Protein AF-A0A2X2UQ50-F1 (afdb_monomer_lite)

Foldseek 3Di:
DDPDVVVVVVVVVVVVVVPPDPFDDKAKWKKKALAPVCSVVTPIGTGRDLVVNLVVLVPPPPVSLQRFIAMWMAIDGPPDPRGDIDGQATSLAGEPVVQCVDVVLVVDPVNVVSNVVCCVSPVSGHYHDDDPPPPPPPPPPPDDD

Secondary structure (DSSP, 8-state):
----HHHHHHHHHHHGGGTS--PPPPEEEEEEES-SS-GGGS-EEEESSHHHHHHHHHTS-GGGTTTT-EEEEEEE-TT-S--SEEEEEETTEEEHHHHHHSHHHHT-HHHHHHHHHHHHH-TTSEEE---------GGGGSS--

Structure (mmCIF, N/CA/C/O backbone):
data_AF-A0A2X2UQ50-F1
#
_entry.id   AF-A0A2X2UQ50-F1
#
loop_
_atom_site.group_PDB
_atom_site.id
_atom_site.type_symbol
_atom_site.label_atom_id
_atom_site.label_alt_id
_atom_site.label_comp_id
_atom_site.label_asym_id
_atom_site.label_entity_id
_atom_site.label_seq_id
_atom_site.pdbx_PDB_ins_code
_atom_site.Cartn_x
_atom_site.Cartn_y
_atom_site.Cartn_z
_atom_site.occupancy
_atom_site.B_iso_or_equiv
_atom_site.auth_seq_id
_atom_site.auth_comp_id
_atom_site.auth_asym_id
_atom_site.auth_atom_id
_atom_site.pdbx_PDB_model_num
ATOM 1 N N . MET A 1 1 ? 47.926 7.152 -41.754 1.00 49.25 1 MET A N 1
ATOM 2 C CA . MET A 1 1 ? 47.428 5.822 -41.348 1.00 49.25 1 MET A CA 1
ATOM 3 C C . MET A 1 1 ? 46.299 6.073 -40.365 1.00 49.25 1 MET A C 1
ATOM 5 O O . MET A 1 1 ? 46.569 6.657 -39.325 1.00 49.25 1 MET A O 1
ATOM 9 N N . MET A 1 2 ? 45.046 5.812 -40.748 1.00 47.81 2 MET A N 1
ATOM 10 C CA . MET A 1 2 ? 43.901 6.056 -39.859 1.00 47.81 2 MET A CA 1
ATOM 11 C C . MET A 1 2 ? 43.869 4.967 -38.779 1.00 47.81 2 MET A C 1
ATOM 13 O O . 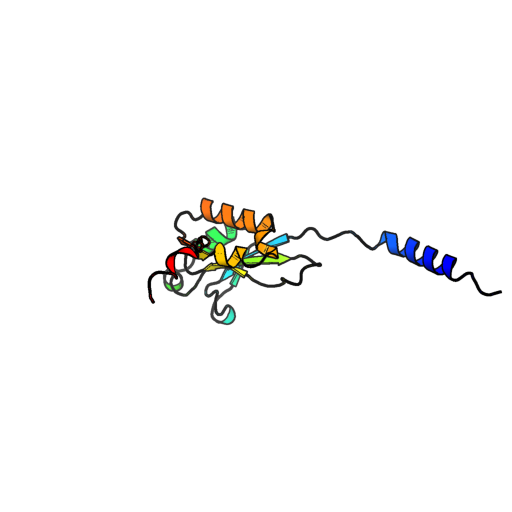MET A 1 2 ? 44.137 3.811 -39.117 1.00 47.81 2 MET A O 1
ATOM 17 N N . PRO A 1 3 ? 43.596 5.299 -37.507 1.00 61.06 3 PRO A N 1
ATOM 18 C CA . PRO A 1 3 ? 43.435 4.285 -36.474 1.00 61.06 3 PRO A CA 1
ATOM 19 C C . PRO A 1 3 ? 42.261 3.361 -36.822 1.00 61.06 3 PRO A C 1
ATOM 21 O O . PRO A 1 3 ? 41.240 3.799 -37.353 1.00 61.06 3 PRO A O 1
ATOM 24 N N . ASP A 1 4 ? 42.441 2.066 -36.560 1.00 70.19 4 ASP A N 1
ATOM 25 C CA . ASP A 1 4 ? 41.467 1.025 -36.876 1.00 70.19 4 ASP A CA 1
ATOM 26 C C . ASP A 1 4 ? 40.193 1.240 -36.050 1.00 70.19 4 ASP A C 1
ATOM 28 O O . ASP A 1 4 ? 40.175 1.011 -34.841 1.00 70.19 4 ASP A O 1
ATOM 32 N N . GLY A 1 5 ? 39.129 1.716 -36.701 1.00 59.59 5 GLY A N 1
ATOM 33 C CA . GLY A 1 5 ? 37.885 2.124 -36.042 1.00 59.59 5 GLY A CA 1
ATOM 34 C C . GLY A 1 5 ? 37.221 1.028 -35.204 1.00 59.59 5 GLY A C 1
ATOM 35 O O . GLY A 1 5 ? 36.481 1.343 -34.274 1.00 59.59 5 GLY A O 1
ATOM 36 N N . LYS A 1 6 ? 37.518 -0.254 -35.466 1.00 59.84 6 LYS A N 1
ATOM 37 C CA . LYS A 1 6 ? 37.017 -1.370 -34.649 1.00 59.84 6 LYS A CA 1
ATOM 38 C C . LYS A 1 6 ? 37.719 -1.433 -33.299 1.00 59.84 6 LYS A C 1
ATOM 40 O O . LYS A 1 6 ? 37.093 -1.771 -32.300 1.00 59.84 6 LYS A O 1
ATOM 45 N N . LYS A 1 7 ? 39.002 -1.078 -33.257 1.00 67.44 7 LYS A N 1
ATOM 46 C CA . LYS A 1 7 ? 39.776 -1.011 -32.019 1.00 67.44 7 LYS A CA 1
ATOM 47 C C . LYS A 1 7 ? 39.279 0.118 -31.115 1.00 67.44 7 LYS A C 1
ATOM 49 O O . LYS A 1 7 ? 39.032 -0.124 -29.942 1.00 67.44 7 LYS A O 1
ATOM 54 N N . ILE A 1 8 ? 39.002 1.285 -31.702 1.00 67.00 8 ILE A N 1
ATOM 55 C CA . ILE A 1 8 ? 38.449 2.449 -30.991 1.00 67.00 8 ILE A CA 1
ATOM 56 C C . ILE A 1 8 ? 37.064 2.119 -30.413 1.00 67.00 8 ILE A C 1
ATOM 58 O O . ILE A 1 8 ? 36.793 2.400 -29.252 1.00 67.00 8 ILE A O 1
ATOM 62 N N . TYR A 1 9 ? 36.195 1.462 -31.192 1.00 61.56 9 TYR A N 1
ATOM 63 C CA . TYR A 1 9 ? 34.864 1.060 -30.724 1.00 61.56 9 TYR A CA 1
ATOM 64 C C . TYR A 1 9 ? 34.931 0.051 -29.567 1.00 61.56 9 TYR A C 1
ATOM 66 O O . TYR A 1 9 ? 34.171 0.155 -28.608 1.00 61.56 9 TYR A O 1
ATOM 74 N N . ASN A 1 10 ? 35.862 -0.903 -29.632 1.00 66.56 10 ASN A N 1
ATOM 75 C CA . ASN A 1 10 ? 36.047 -1.905 -28.583 1.00 66.56 10 ASN A CA 1
ATOM 76 C C . ASN A 1 10 ? 36.671 -1.324 -27.307 1.00 66.56 10 ASN A C 1
ATOM 78 O O . ASN A 1 10 ? 36.299 -1.747 -26.217 1.00 66.56 10 ASN A O 1
ATOM 82 N N . GLU A 1 11 ? 37.584 -0.359 -27.428 1.00 66.12 11 GLU A N 1
ATOM 83 C CA . GLU A 1 11 ? 38.179 0.358 -26.292 1.00 66.12 11 GLU A CA 1
ATOM 84 C C . GLU A 1 11 ? 37.119 1.225 -25.592 1.00 66.12 11 GLU A C 1
ATOM 86 O O . GLU A 1 11 ? 36.927 1.088 -24.386 1.00 66.12 11 GLU A O 1
ATOM 91 N N . ILE A 1 12 ? 36.306 1.972 -26.352 1.00 62.72 12 ILE A N 1
ATOM 92 C CA . ILE A 1 12 ? 35.157 2.725 -25.818 1.00 62.72 12 ILE A CA 1
ATOM 93 C C . ILE A 1 12 ? 34.145 1.777 -25.151 1.00 62.72 12 ILE A C 1
ATOM 95 O O . ILE A 1 12 ? 33.667 2.052 -24.052 1.00 62.72 12 ILE A O 1
ATOM 99 N N . ALA A 1 13 ? 33.814 0.641 -25.771 1.00 59.84 13 ALA A N 1
ATOM 100 C CA . ALA A 1 13 ? 32.881 -0.328 -25.195 1.00 59.84 13 ALA A CA 1
ATOM 101 C C . ALA A 1 13 ? 33.425 -0.996 -23.917 1.00 59.84 13 ALA A C 1
ATOM 103 O O . ALA A 1 13 ? 32.644 -1.333 -23.027 1.00 59.84 13 ALA A O 1
ATOM 104 N N . ALA A 1 14 ? 34.744 -1.178 -23.807 1.00 61.22 14 ALA A N 1
ATOM 105 C CA . ALA A 1 14 ? 35.395 -1.729 -22.621 1.00 61.22 14 ALA A CA 1
ATOM 106 C C . ALA A 1 14 ? 35.475 -0.708 -21.474 1.00 61.22 14 ALA A C 1
ATOM 108 O O . ALA A 1 14 ? 35.200 -1.071 -20.330 1.00 61.22 14 ALA A O 1
ATOM 109 N N . GLU A 1 15 ? 35.775 0.558 -21.776 1.00 59.03 15 GLU A N 1
ATOM 110 C CA . GLU A 1 15 ? 35.805 1.662 -20.807 1.00 59.03 15 GLU A CA 1
ATOM 111 C C . GLU A 1 15 ? 34.407 1.953 -20.234 1.00 59.03 15 GLU A C 1
ATOM 113 O O . GLU A 1 15 ? 34.251 2.114 -19.025 1.00 59.03 15 GLU A O 1
ATOM 118 N N . ASN A 1 16 ? 33.358 1.893 -21.065 1.00 56.66 16 ASN A N 1
ATOM 119 C CA . ASN A 1 16 ? 31.968 2.102 -20.631 1.00 56.66 16 ASN A CA 1
ATOM 120 C C . ASN A 1 16 ? 31.341 0.895 -19.905 1.00 56.66 16 ASN A C 1
ATOM 122 O O . ASN A 1 16 ? 30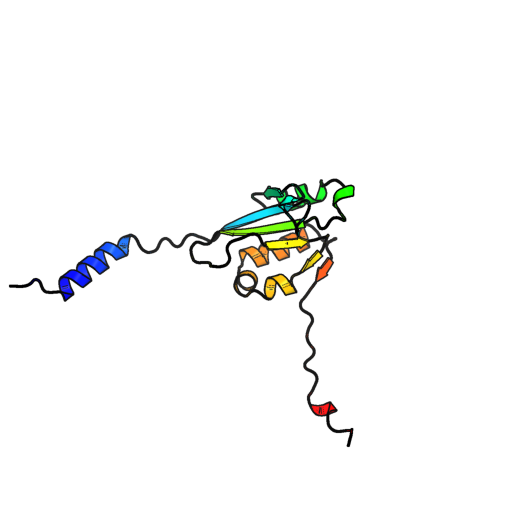.277 1.019 -19.293 1.00 56.66 16 ASN A O 1
ATOM 126 N N . ARG A 1 17 ? 31.983 -0.283 -19.927 1.00 52.75 17 ARG A N 1
ATOM 127 C CA . ARG A 1 17 ? 31.485 -1.495 -19.249 1.00 52.75 17 ARG A CA 1
ATOM 128 C C . ARG A 1 17 ? 31.604 -1.417 -17.721 1.00 52.75 17 ARG A C 1
ATOM 130 O O . ARG A 1 17 ? 31.005 -2.237 -17.032 1.00 52.75 17 ARG A O 1
ATOM 137 N N . ALA A 1 18 ? 32.384 -0.468 -17.198 1.00 51.47 18 ALA A N 1
ATOM 138 C CA . ALA A 1 18 ? 32.619 -0.311 -15.764 1.00 51.47 18 ALA A CA 1
ATOM 139 C C . ALA A 1 18 ? 31.578 0.578 -15.050 1.00 51.47 18 ALA A C 1
ATOM 141 O O . ALA A 1 18 ? 31.471 0.490 -13.829 1.00 51.47 18 ALA A O 1
ATOM 142 N N . GLU A 1 19 ? 30.785 1.378 -15.779 1.00 49.72 19 GLU A N 1
ATOM 143 C CA . GLU A 1 19 ? 29.794 2.303 -15.188 1.00 49.72 19 GLU A CA 1
ATOM 144 C C . GLU A 1 19 ? 28.327 1.969 -15.540 1.00 49.72 19 GLU A C 1
ATOM 146 O O . GLU A 1 19 ? 27.407 2.413 -14.858 1.00 49.72 19 GLU A O 1
ATOM 151 N N . TYR A 1 20 ? 28.074 1.100 -16.525 1.00 48.56 20 TYR A N 1
ATOM 152 C CA . TYR A 1 20 ? 26.737 0.545 -16.766 1.00 48.56 20 TYR A CA 1
ATOM 153 C C . TYR A 1 20 ? 26.502 -0.706 -15.915 1.00 48.56 20 TYR A C 1
ATOM 155 O O . TYR A 1 20 ? 26.970 -1.791 -16.259 1.00 48.56 20 TYR A O 1
ATOM 163 N N . GLY A 1 21 ? 25.713 -0.592 -14.842 1.00 53.53 21 GLY A N 1
ATOM 164 C CA . GLY A 1 21 ? 25.031 -1.780 -14.312 1.00 53.53 21 GLY A CA 1
ATOM 165 C C . GLY A 1 21 ? 24.989 -1.988 -12.805 1.00 53.53 21 GLY A C 1
ATOM 166 O O . GLY A 1 21 ? 24.799 -3.125 -12.377 1.00 53.53 21 GLY A O 1
ATOM 167 N N . LYS A 1 22 ? 25.065 -0.947 -11.971 1.00 51.78 22 LYS A N 1
ATOM 168 C CA . LYS A 1 22 ? 24.377 -1.039 -10.673 1.00 51.78 22 LYS A CA 1
ATOM 169 C C . LYS A 1 22 ? 22.914 -0.671 -10.891 1.00 51.78 22 LYS A C 1
ATOM 171 O O . LYS A 1 22 ? 22.524 0.471 -10.683 1.00 51.78 22 LYS A O 1
ATOM 176 N N . LYS A 1 23 ? 22.120 -1.646 -11.344 1.00 60.25 23 LYS A N 1
ATOM 177 C CA . LYS A 1 23 ? 20.661 -1.516 -11.342 1.00 60.25 23 LYS A CA 1
ATOM 178 C C . LYS A 1 23 ? 20.227 -1.223 -9.905 1.00 60.25 23 LYS A C 1
ATOM 180 O O . LYS A 1 23 ? 20.567 -1.990 -8.998 1.00 60.25 23 LYS A O 1
ATOM 185 N N . SER A 1 24 ? 19.571 -0.088 -9.687 1.00 67.69 24 SER A N 1
ATOM 186 C CA . SER A 1 24 ? 19.051 0.262 -8.372 1.00 67.69 24 SER A CA 1
ATOM 187 C C . SER A 1 24 ? 18.000 -0.770 -7.969 1.00 67.69 24 SER A C 1
ATOM 189 O O . SER A 1 24 ? 17.236 -1.278 -8.787 1.00 67.69 24 SER A O 1
ATOM 191 N N . ILE A 1 25 ? 18.026 -1.171 -6.699 1.00 79.06 25 ILE A N 1
ATOM 192 C CA . ILE A 1 25 ? 17.027 -2.100 -6.177 1.00 79.06 25 ILE A CA 1
ATOM 193 C C . ILE A 1 25 ? 15.735 -1.292 -6.028 1.00 79.06 25 ILE A C 1
ATOM 195 O O . ILE A 1 25 ? 15.775 -0.271 -5.331 1.00 79.06 25 ILE A O 1
ATOM 199 N N . PRO A 1 26 ? 14.612 -1.715 -6.637 1.00 85.75 26 PRO A N 1
ATOM 200 C CA . PRO A 1 26 ? 13.363 -0.986 -6.516 1.00 85.75 26 PRO A CA 1
ATOM 201 C C . PRO A 1 26 ? 12.964 -0.887 -5.044 1.00 85.75 26 PRO A C 1
ATOM 203 O O . PRO A 1 26 ? 13.068 -1.855 -4.285 1.00 85.75 26 PRO A O 1
ATOM 206 N N . THR A 1 27 ? 12.510 0.291 -4.627 1.00 90.31 27 THR A N 1
ATOM 207 C CA . THR A 1 27 ? 12.063 0.535 -3.249 1.00 90.31 27 THR A CA 1
ATOM 208 C C . THR A 1 27 ? 10.612 0.979 -3.237 1.00 90.31 27 THR A C 1
ATOM 210 O O . THR A 1 27 ? 10.189 1.765 -4.079 1.00 90.31 27 THR A O 1
ATOM 213 N N . ILE A 1 28 ? 9.843 0.479 -2.271 1.00 92.31 28 ILE A N 1
ATOM 214 C CA . ILE A 1 28 ? 8.452 0.881 -2.054 1.00 92.31 28 ILE A CA 1
ATOM 215 C C . ILE A 1 28 ? 8.382 1.840 -0.866 1.00 92.31 28 ILE A C 1
ATOM 217 O O . ILE A 1 28 ? 9.006 1.613 0.171 1.00 92.31 28 ILE A O 1
ATOM 221 N N . SER A 1 29 ? 7.653 2.936 -1.032 1.00 94.19 29 SER A N 1
ATOM 222 C CA . SER A 1 29 ? 7.299 3.882 0.029 1.00 94.19 29 SER A CA 1
ATOM 223 C C . SER A 1 29 ? 5.784 3.960 0.137 1.00 94.19 29 SER A C 1
ATOM 225 O O . SER A 1 29 ? 5.087 3.623 -0.817 1.00 94.19 29 SER A O 1
ATOM 227 N N . PHE A 1 30 ? 5.278 4.391 1.288 1.00 96.38 30 PHE A N 1
ATOM 228 C CA . PHE A 1 30 ? 3.845 4.452 1.554 1.00 96.38 30 PHE A CA 1
ATOM 229 C C . PHE A 1 30 ? 3.432 5.871 1.909 1.00 96.38 30 PHE A C 1
ATOM 231 O O . PHE A 1 30 ? 4.236 6.655 2.408 1.00 96.38 30 PHE A O 1
ATOM 238 N N . TYR A 1 31 ? 2.163 6.194 1.728 1.00 95.31 31 TYR A N 1
ATOM 239 C CA . TYR A 1 31 ? 1.597 7.440 2.222 1.00 95.31 31 TYR A CA 1
ATOM 240 C C . TYR A 1 31 ? 0.167 7.228 2.699 1.00 95.31 31 TYR A C 1
ATOM 242 O O . TYR A 1 31 ? -0.485 6.247 2.352 1.00 95.31 31 TYR A O 1
ATOM 250 N N . VAL A 1 32 ? -0.311 8.157 3.519 1.00 94.44 32 VAL A N 1
ATOM 251 C CA . VAL A 1 32 ? -1.708 8.236 3.947 1.00 94.44 32 VAL A CA 1
ATOM 252 C C . VAL A 1 32 ? -2.254 9.569 3.487 1.00 94.44 32 VAL A C 1
ATOM 254 O O . VAL A 1 32 ? -1.667 10.596 3.822 1.00 94.44 32 VAL A O 1
ATOM 257 N N . ALA A 1 33 ? -3.359 9.568 2.754 1.00 92.44 33 ALA A N 1
ATOM 258 C CA . ALA A 1 33 ? -4.028 10.798 2.356 1.00 92.44 33 ALA A CA 1
ATOM 259 C C . ALA A 1 33 ? -5.395 10.907 3.030 1.00 92.44 33 ALA A C 1
ATOM 261 O O . ALA A 1 33 ? -6.124 9.922 3.168 1.00 92.44 33 ALA A O 1
ATOM 262 N N . GLU A 1 34 ? -5.742 12.125 3.438 1.00 89.81 34 GLU A N 1
ATOM 263 C CA . GLU A 1 34 ? -7.096 12.459 3.896 1.00 89.81 34 GLU A CA 1
ATOM 264 C C . GLU A 1 34 ? -8.113 12.383 2.745 1.00 89.81 34 GLU A C 1
ATOM 266 O O . GLU A 1 34 ? -9.276 12.081 2.985 1.00 89.81 34 GLU A O 1
ATOM 271 N N . CYS A 1 35 ? -7.663 12.585 1.502 1.00 87.94 35 CYS A N 1
ATOM 272 C CA . CYS A 1 35 ? -8.442 12.376 0.286 1.00 87.94 35 CYS A CA 1
ATOM 273 C C . CYS A 1 35 ? -7.537 11.792 -0.807 1.00 87.94 35 CYS A C 1
ATOM 275 O O . CYS A 1 35 ? -6.597 12.460 -1.243 1.00 87.94 35 CYS A O 1
ATOM 277 N N . MET A 1 36 ? -7.798 10.553 -1.231 1.00 86.94 36 MET A N 1
ATOM 278 C CA . MET A 1 3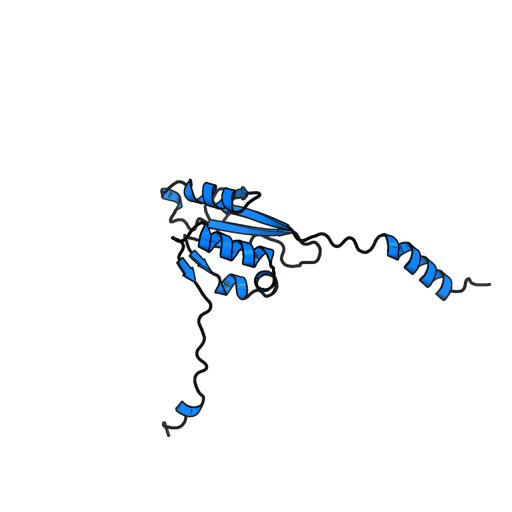6 ? -7.021 9.884 -2.286 1.00 86.94 36 MET A CA 1
ATOM 279 C C . MET A 1 36 ? -7.318 10.465 -3.676 1.00 86.94 36 MET A C 1
ATOM 281 O O . MET A 1 36 ? -6.427 10.548 -4.512 1.00 86.94 36 MET A O 1
ATOM 285 N N . GLU A 1 37 ? -8.552 10.925 -3.908 1.00 84.56 37 GLU A N 1
ATOM 286 C CA . GLU A 1 37 ? -8.989 11.460 -5.205 1.00 84.56 37 GLU A CA 1
ATOM 287 C C . GLU A 1 37 ? -8.415 12.856 -5.483 1.00 84.56 37 GLU A C 1
ATOM 289 O O . GLU A 1 37 ? -7.959 13.150 -6.588 1.00 84.56 37 GLU A O 1
ATOM 294 N N . PHE A 1 38 ? -8.381 13.711 -4.458 1.00 82.44 38 PHE A N 1
ATOM 295 C CA . PHE A 1 38 ? -7.843 15.065 -4.554 1.00 82.44 38 PHE A CA 1
ATOM 296 C C . PHE A 1 38 ? -6.835 15.319 -3.430 1.00 82.44 38 PHE A C 1
ATOM 298 O O . PHE A 1 38 ? -7.169 15.978 -2.439 1.00 82.44 38 PHE A O 1
ATOM 305 N N . PRO A 1 39 ? -5.573 14.869 -3.582 1.00 77.50 39 PRO A N 1
ATOM 306 C CA . PRO A 1 39 ? -4.541 15.049 -2.562 1.00 77.50 39 PRO A CA 1
ATOM 307 C C . PRO A 1 39 ? -4.300 16.515 -2.176 1.00 77.50 39 PRO A C 1
ATOM 309 O O . PRO A 1 39 ? -3.848 16.795 -1.073 1.00 77.50 39 PRO A O 1
ATOM 312 N N . SER A 1 40 ? -4.625 17.466 -3.059 1.00 82.75 40 SER A N 1
ATOM 313 C CA . SER A 1 40 ? -4.539 18.908 -2.797 1.00 82.75 40 SER A CA 1
ATOM 314 C C . SER A 1 40 ? -5.617 19.447 -1.852 1.00 82.75 40 SER A C 1
ATOM 316 O O . SER A 1 40 ? -5.455 20.542 -1.319 1.00 82.75 40 SER A O 1
ATOM 318 N N . LEU A 1 41 ? -6.730 18.726 -1.676 1.00 81.19 41 LEU A N 1
ATOM 319 C CA . LEU A 1 41 ? -7.851 19.131 -0.817 1.00 81.19 41 LEU A CA 1
ATOM 320 C C . LEU A 1 41 ? -7.734 18.591 0.616 1.00 81.19 41 LEU A C 1
ATOM 322 O O . LEU A 1 41 ? -8.551 18.942 1.463 1.00 81.19 41 LEU A O 1
ATOM 326 N N . GLY A 1 42 ? -6.717 17.776 0.899 1.00 81.94 42 GLY A N 1
ATOM 327 C CA . GLY A 1 42 ? -6.446 17.223 2.222 1.00 81.94 42 GLY A CA 1
ATOM 328 C C . GLY A 1 42 ? -4.952 17.164 2.523 1.00 81.94 42 GLY A C 1
ATOM 329 O O . GLY A 1 42 ? -4.116 17.638 1.754 1.00 81.94 42 GLY A O 1
ATOM 330 N N . LYS A 1 43 ? -4.587 16.588 3.666 1.00 88.44 43 LYS A N 1
ATOM 331 C CA . LYS A 1 43 ? -3.182 16.339 4.013 1.00 88.44 43 LYS A CA 1
ATOM 332 C C . LYS A 1 43 ? -2.726 14.975 3.511 1.00 88.44 43 LYS A C 1
ATOM 334 O O . LYS A 1 43 ? -3.447 13.983 3.606 1.00 88.44 43 LYS A O 1
ATOM 339 N N . VAL A 1 44 ? -1.476 14.932 3.055 1.00 91.38 44 VAL A N 1
ATOM 340 C CA . VAL A 1 44 ? -0.761 13.703 2.699 1.00 91.38 44 VAL A CA 1
ATOM 341 C C . VAL A 1 44 ? 0.387 13.493 3.681 1.00 91.38 44 VAL A C 1
ATOM 343 O O . VAL A 1 44 ? 1.208 14.381 3.913 1.00 91.38 44 VAL A O 1
ATOM 346 N N . TYR A 1 45 ? 0.454 12.301 4.260 1.00 92.94 45 TYR A N 1
ATOM 347 C CA . TYR A 1 45 ? 1.447 11.894 5.243 1.00 92.94 45 TYR A CA 1
ATOM 348 C C . TYR A 1 45 ? 2.333 10.802 4.661 1.00 92.94 45 TYR A C 1
ATOM 350 O O . TYR A 1 45 ? 1.916 9.654 4.528 1.00 92.94 45 TYR A O 1
ATOM 358 N N . GLN A 1 46 ? 3.577 11.150 4.351 1.00 94.25 46 GLN A N 1
ATOM 359 C CA . GLN A 1 46 ? 4.566 10.202 3.847 1.00 94.25 46 GLN A CA 1
ATOM 360 C C . GLN A 1 46 ? 5.035 9.258 4.964 1.00 94.25 46 GLN A C 1
ATOM 362 O O . GLN A 1 46 ? 5.385 9.694 6.063 1.00 94.25 46 GLN A O 1
ATOM 367 N N . CYS A 1 47 ? 5.052 7.960 4.676 1.00 93.50 47 CYS A N 1
ATOM 368 C CA . CYS A 1 47 ? 5.346 6.880 5.609 1.00 93.50 47 CYS A CA 1
ATOM 369 C C . CYS A 1 47 ? 6.448 5.970 5.047 1.00 93.50 47 CYS A C 1
ATOM 371 O O . CYS A 1 47 ? 6.416 5.534 3.898 1.00 93.50 47 CYS A O 1
ATOM 373 N N . ARG A 1 48 ? 7.435 5.631 5.883 1.00 89.94 48 ARG A N 1
ATOM 374 C CA . ARG A 1 48 ? 8.547 4.752 5.469 1.00 89.94 48 ARG A CA 1
ATOM 375 C C . ARG A 1 48 ? 8.193 3.265 5.496 1.00 89.94 48 ARG A C 1
ATOM 377 O O . ARG A 1 48 ? 8.859 2.482 4.832 1.00 89.94 48 ARG A O 1
ATOM 384 N N . SER A 1 49 ? 7.184 2.873 6.274 1.00 93.56 49 SER A N 1
ATOM 385 C CA . SER A 1 49 ? 6.701 1.492 6.354 1.00 93.56 49 SER A CA 1
ATOM 386 C C . SER A 1 49 ? 5.179 1.434 6.339 1.00 93.56 49 SER A C 1
ATOM 388 O O . SER A 1 49 ? 4.498 2.392 6.719 1.00 93.56 49 SER A O 1
ATOM 390 N N . LEU A 1 50 ? 4.656 0.279 5.930 1.00 95.50 50 LEU A N 1
ATOM 391 C CA . LEU A 1 50 ? 3.222 0.035 5.870 1.00 95.50 50 LEU A CA 1
ATOM 392 C C . LEU A 1 50 ? 2.576 0.071 7.259 1.00 95.50 50 LEU A C 1
ATOM 394 O O . LEU A 1 50 ? 1.505 0.638 7.415 1.00 95.50 50 LEU A O 1
ATOM 398 N N . GLU A 1 51 ? 3.236 -0.446 8.297 1.00 95.44 51 GLU A N 1
ATOM 399 C CA . GLU A 1 51 ? 2.688 -0.418 9.662 1.00 95.44 51 GLU A CA 1
ATOM 400 C C . GLU A 1 51 ? 2.520 1.015 10.180 1.00 95.44 51 GLU A C 1
ATOM 402 O O . GLU A 1 51 ? 1.537 1.320 10.860 1.00 95.44 51 GLU A O 1
ATOM 407 N N . GLN A 1 52 ? 3.451 1.914 9.835 1.00 95.62 52 GLN A N 1
ATOM 408 C CA . GLN A 1 52 ? 3.305 3.334 10.152 1.00 95.62 52 GLN A CA 1
ATOM 409 C C . GLN A 1 52 ? 2.127 3.951 9.400 1.00 95.62 52 GLN A C 1
ATOM 411 O O . GLN A 1 52 ? 1.355 4.691 10.011 1.00 95.62 52 GLN A O 1
ATOM 416 N N . ALA A 1 53 ? 1.955 3.609 8.120 1.00 96.00 53 ALA A N 1
ATOM 417 C CA . ALA A 1 53 ? 0.821 4.068 7.326 1.00 96.00 53 ALA A CA 1
ATOM 418 C C . ALA A 1 53 ? -0.513 3.575 7.913 1.00 96.00 53 ALA A C 1
ATOM 420 O O . ALA A 1 53 ? -1.397 4.383 8.176 1.00 96.00 53 ALA A O 1
ATOM 421 N N . VAL A 1 54 ? -0.628 2.287 8.249 1.00 95.12 54 VAL A N 1
ATOM 422 C CA . VAL A 1 54 ? -1.826 1.706 8.884 1.00 95.12 54 VAL A CA 1
ATOM 423 C C . VAL A 1 54 ? -2.120 2.368 10.228 1.00 95.12 54 VAL A C 1
ATOM 425 O O . VAL A 1 54 ? -3.256 2.762 10.497 1.00 95.12 54 VAL A O 1
ATOM 428 N N . LYS A 1 55 ? -1.101 2.549 11.078 1.00 94.81 55 LYS A N 1
ATOM 429 C CA . LYS A 1 55 ? -1.268 3.248 12.358 1.00 94.81 55 LYS A CA 1
ATOM 430 C C . LYS A 1 55 ? -1.760 4.673 12.135 1.00 94.81 55 LYS A C 1
ATOM 432 O O . LYS A 1 55 ? -2.631 5.133 12.868 1.00 94.81 55 LYS A O 1
ATOM 437 N N . ARG A 1 56 ? -1.212 5.387 11.153 1.00 93.81 56 ARG A N 1
ATOM 438 C CA . ARG A 1 56 ? -1.618 6.763 10.858 1.00 93.81 56 ARG A CA 1
ATOM 439 C C . ARG A 1 56 ? -3.046 6.823 10.321 1.00 93.81 56 ARG A C 1
ATOM 441 O O . ARG A 1 56 ? -3.799 7.659 10.809 1.00 93.81 56 ARG A O 1
ATOM 448 N N . TYR A 1 57 ? -3.404 5.923 9.407 1.00 92.56 57 TYR A N 1
ATOM 449 C CA . TYR A 1 57 ? -4.742 5.777 8.832 1.00 92.56 57 TYR A CA 1
ATOM 450 C C . TYR A 1 57 ? -5.804 5.540 9.912 1.00 92.56 57 TYR A C 1
ATOM 452 O O . TYR A 1 57 ? -6.796 6.256 9.964 1.00 92.56 57 TYR A O 1
ATOM 460 N N . ARG A 1 58 ? -5.548 4.627 10.859 1.00 90.81 58 ARG A N 1
ATOM 461 C CA . ARG A 1 58 ? -6.453 4.358 11.995 1.00 90.81 58 ARG A CA 1
ATOM 462 C C . ARG A 1 58 ? -6.607 5.521 12.977 1.00 90.81 58 ARG A C 1
ATOM 464 O O . ARG A 1 58 ? -7.588 5.569 13.703 1.00 90.81 58 ARG A O 1
ATOM 471 N N . ASN A 1 59 ? -5.629 6.423 13.032 1.00 90.81 59 ASN A N 1
ATOM 472 C CA . ASN A 1 59 ? -5.671 7.619 13.878 1.00 90.81 59 ASN A CA 1
ATOM 473 C C . ASN A 1 59 ? -6.180 8.856 13.118 1.00 90.81 59 ASN A C 1
ATOM 475 O O . ASN A 1 59 ? -6.037 9.974 13.619 1.00 90.81 59 ASN A O 1
ATOM 479 N N . LEU A 1 60 ? -6.694 8.701 11.893 1.00 88.06 60 LEU A N 1
ATOM 480 C CA . LEU A 1 60 ? -7.357 9.807 11.212 1.00 88.06 60 LEU A CA 1
ATOM 481 C C . LEU A 1 60 ? -8.658 10.166 11.953 1.00 88.06 60 LEU A C 1
ATOM 483 O O . LEU A 1 60 ? -9.324 9.270 12.473 1.00 88.06 60 LEU A O 1
ATOM 487 N N . PRO A 1 61 ? -9.020 11.460 12.012 1.00 83.50 61 PRO A N 1
ATOM 488 C CA . PRO A 1 61 ? -10.309 11.893 12.537 1.00 83.50 61 PRO A CA 1
ATOM 489 C C . PRO A 1 61 ? -11.465 11.141 11.867 1.00 83.50 61 PRO A C 1
ATOM 491 O O . PRO A 1 61 ? -11.471 10.972 10.648 1.00 83.50 61 PRO A O 1
ATOM 494 N N . GLU A 1 62 ? -12.456 10.720 12.653 1.00 75.94 62 GLU A N 1
ATOM 495 C CA . GLU A 1 62 ? -13.609 9.952 12.159 1.00 75.94 62 GLU A CA 1
ATOM 496 C C . GLU A 1 62 ? -14.420 10.729 11.107 1.00 75.94 62 GLU A C 1
ATOM 498 O O . GLU A 1 62 ? -14.911 10.147 10.144 1.00 75.94 62 GLU A O 1
ATOM 503 N N . GLU A 1 63 ? -14.451 12.061 11.213 1.00 76.06 63 GLU A N 1
ATOM 504 C CA . GLU A 1 63 ? -15.028 12.968 10.209 1.00 76.06 63 GLU A CA 1
ATOM 505 C C . GLU A 1 63 ? -14.406 12.814 8.806 1.00 76.06 63 GLU A C 1
ATOM 507 O O . GLU A 1 63 ? -15.077 13.069 7.808 1.00 76.06 63 GLU A O 1
ATOM 512 N N . LEU A 1 64 ? -13.161 12.332 8.713 1.00 72.31 64 LEU A N 1
ATOM 513 C CA . LEU A 1 64 ? -12.456 12.082 7.451 1.00 72.31 64 LEU A CA 1
ATOM 514 C C . LEU A 1 64 ? -12.563 10.626 6.977 1.00 72.31 64 LEU A C 1
ATOM 516 O O . LEU A 1 64 ? -12.231 10.335 5.828 1.00 72.31 64 LEU A O 1
ATOM 520 N N . ALA A 1 65 ? -13.036 9.702 7.820 1.00 63.09 65 ALA A N 1
ATOM 521 C CA . ALA A 1 65 ? -13.087 8.270 7.507 1.00 63.09 65 ALA A CA 1
ATOM 522 C C . ALA A 1 65 ? -14.000 7.936 6.313 1.00 63.09 65 ALA A C 1
ATOM 524 O O . ALA A 1 65 ? -13.796 6.936 5.628 1.00 63.09 65 ALA A O 1
ATOM 525 N N . CYS A 1 66 ? -14.982 8.794 6.033 1.00 62.62 66 CYS A N 1
ATOM 526 C CA . CYS A 1 66 ? -15.917 8.637 4.918 1.00 62.62 66 CYS A CA 1
ATOM 527 C C . CYS A 1 66 ? -15.545 9.469 3.676 1.00 62.62 66 CYS A C 1
ATOM 529 O O . CYS A 1 66 ? -16.217 9.348 2.654 1.00 62.62 66 CYS A O 1
ATOM 531 N N . MET A 1 67 ? -14.499 10.304 3.730 1.00 65.56 67 MET A N 1
ATOM 532 C CA . MET A 1 67 ? -14.170 11.283 2.677 1.00 65.56 67 MET A CA 1
ATOM 533 C C . MET A 1 67 ? -13.195 10.761 1.605 1.00 65.56 67 MET A C 1
ATOM 535 O O . MET A 1 67 ? -12.478 11.535 0.974 1.00 65.56 67 MET A O 1
ATOM 539 N N . GLY A 1 68 ? -13.150 9.444 1.380 1.00 78.56 68 GLY A N 1
ATOM 540 C CA . GLY A 1 68 ? -12.199 8.857 0.429 1.00 78.56 68 GLY A CA 1
ATOM 541 C C . GLY A 1 68 ? -10.754 8.909 0.929 1.00 78.56 68 GLY A C 1
ATOM 542 O O . GLY A 1 68 ? -9.827 9.025 0.130 1.00 78.56 68 GLY A O 1
ATOM 543 N N . ASN A 1 69 ? -10.555 8.848 2.249 1.00 89.88 69 ASN A N 1
ATOM 544 C CA . ASN A 1 69 ? -9.233 8.700 2.840 1.00 89.88 69 ASN A CA 1
ATOM 545 C C . ASN A 1 69 ? -8.646 7.313 2.530 1.00 89.88 69 ASN A C 1
ATOM 547 O O . ASN A 1 69 ? -9.365 6.344 2.255 1.00 89.88 69 ASN A O 1
ATOM 551 N N . GLY A 1 70 ? -7.324 7.198 2.597 1.00 93.19 70 GLY A N 1
ATOM 552 C CA . GLY A 1 70 ? -6.683 5.956 2.201 1.00 93.19 70 GLY A CA 1
ATOM 553 C C . GLY A 1 70 ? -5.192 5.875 2.464 1.00 93.19 70 GLY A C 1
ATOM 554 O O . GLY A 1 70 ? -4.566 6.789 3.005 1.00 93.19 70 GLY A O 1
ATOM 555 N N . ILE A 1 71 ? -4.648 4.729 2.081 1.00 95.38 71 ILE A N 1
ATOM 556 C CA . ILE A 1 71 ? -3.228 4.406 2.082 1.00 95.38 71 ILE A CA 1
ATOM 557 C C . ILE A 1 71 ? -2.835 4.174 0.630 1.00 95.38 71 ILE A C 1
ATOM 559 O O . ILE A 1 71 ? -3.488 3.398 -0.062 1.00 95.38 71 ILE A O 1
ATOM 563 N N . GLY A 1 72 ? -1.751 4.789 0.183 1.00 95.06 72 GLY A N 1
ATOM 564 C CA . GLY A 1 72 ? -1.162 4.496 -1.117 1.00 95.06 72 GLY A CA 1
ATOM 565 C C . GLY A 1 72 ? 0.305 4.120 -1.018 1.00 95.06 72 GLY A C 1
ATOM 566 O O . GLY A 1 72 ? 0.910 4.140 0.062 1.00 95.06 72 GLY A O 1
ATOM 567 N N . PHE A 1 73 ? 0.868 3.741 -2.157 1.00 95.44 73 PHE A N 1
ATOM 568 C CA . PHE A 1 73 ? 2.269 3.395 -2.304 1.00 95.44 73 PHE A CA 1
ATOM 569 C C . PHE A 1 73 ? 2.878 4.028 -3.551 1.00 95.44 73 PHE A C 1
ATOM 571 O O . PHE A 1 73 ? 2.196 4.341 -4.521 1.00 95.44 73 PHE A O 1
ATOM 578 N N . THR A 1 74 ? 4.197 4.152 -3.520 1.00 92.94 74 THR A N 1
ATOM 579 C CA . THR A 1 74 ? 5.014 4.661 -4.621 1.00 92.94 74 THR A CA 1
ATOM 580 C C . THR A 1 74 ? 6.198 3.719 -4.771 1.00 92.94 74 THR A C 1
ATOM 582 O O . THR A 1 74 ? 6.874 3.413 -3.782 1.00 92.94 74 THR A O 1
ATOM 585 N N . ILE A 1 75 ? 6.470 3.259 -5.991 1.00 91.38 75 ILE A N 1
ATOM 586 C CA . ILE A 1 75 ? 7.675 2.480 -6.293 1.00 91.38 75 ILE A CA 1
ATOM 587 C C . ILE A 1 75 ? 8.704 3.418 -6.909 1.00 91.38 75 ILE A C 1
ATOM 589 O O . ILE A 1 75 ? 8.425 4.114 -7.882 1.00 91.38 75 ILE A O 1
ATOM 593 N N . LYS A 1 76 ? 9.899 3.442 -6.326 1.00 88.50 76 LYS A N 1
ATOM 594 C CA . LYS A 1 76 ? 11.073 4.088 -6.905 1.00 88.50 76 LYS A CA 1
ATOM 595 C C . LYS A 1 76 ? 11.908 3.021 -7.584 1.00 88.50 76 LYS A C 1
ATOM 597 O O . LYS A 1 76 ? 12.502 2.187 -6.900 1.00 88.50 76 LYS A O 1
ATOM 602 N N . ASP A 1 77 ? 11.907 3.060 -8.905 1.00 86.69 77 ASP A N 1
ATOM 603 C CA . ASP A 1 77 ? 12.628 2.157 -9.793 1.00 86.69 77 ASP A CA 1
ATOM 604 C C . ASP A 1 77 ? 13.074 2.972 -11.008 1.00 86.69 77 ASP A C 1
ATOM 606 O O . ASP A 1 77 ? 12.230 3.520 -11.715 1.00 86.69 77 ASP A O 1
ATOM 610 N N . ASP A 1 78 ? 14.385 3.097 -11.221 1.00 80.69 78 ASP A N 1
ATOM 611 C CA . ASP A 1 78 ? 14.936 3.996 -12.252 1.00 80.69 78 ASP A CA 1
ATOM 612 C C . ASP A 1 78 ? 14.612 3.526 -13.685 1.00 80.69 78 ASP A C 1
ATOM 614 O O . ASP A 1 78 ? 14.626 4.324 -14.619 1.00 80.69 78 ASP A O 1
ATOM 618 N N . ASP A 1 79 ? 14.274 2.242 -13.852 1.00 80.06 79 ASP A N 1
ATOM 619 C CA . ASP A 1 79 ? 13.917 1.625 -15.136 1.00 80.06 79 ASP A CA 1
ATOM 620 C C . ASP A 1 79 ? 12.400 1.640 -15.426 1.00 80.06 79 ASP A C 1
ATOM 622 O O . ASP A 1 79 ? 11.966 1.168 -16.482 1.00 80.06 79 ASP A O 1
ATOM 626 N N . SER A 1 80 ? 11.570 2.127 -14.496 1.00 79.88 80 SER A N 1
ATOM 627 C CA . SER A 1 80 ? 10.113 2.049 -14.616 1.00 79.88 80 SER A CA 1
ATOM 628 C C . SER A 1 80 ? 9.494 3.348 -15.109 1.00 79.88 80 SER A C 1
ATOM 630 O O . SER A 1 80 ? 9.748 4.430 -14.588 1.00 79.88 80 SER A O 1
ATOM 632 N N . ILE A 1 81 ? 8.575 3.223 -16.067 1.00 82.81 81 ILE A N 1
ATOM 633 C CA . ILE A 1 81 ? 7.672 4.317 -16.450 1.00 82.81 81 ILE A CA 1
ATOM 634 C C . ILE A 1 81 ? 6.545 4.524 -15.427 1.00 82.81 81 ILE A C 1
ATOM 636 O O . ILE A 1 81 ? 5.894 5.568 -15.432 1.00 82.81 81 ILE A O 1
ATOM 640 N N . TYR A 1 82 ? 6.305 3.542 -14.552 1.00 81.12 82 TYR A N 1
ATOM 641 C CA . TYR A 1 82 ? 5.319 3.619 -13.478 1.00 81.12 82 TYR A CA 1
ATOM 642 C C . TYR A 1 82 ? 5.922 4.378 -12.301 1.00 81.12 82 TYR A C 1
ATOM 644 O O . TYR A 1 82 ? 6.304 3.801 -11.283 1.00 81.12 82 TYR A O 1
ATOM 652 N N . THR A 1 83 ? 6.020 5.691 -12.484 1.00 77.94 83 THR A N 1
ATOM 653 C CA . THR A 1 83 ? 6.385 6.646 -11.441 1.00 77.94 83 THR A CA 1
ATOM 654 C C . THR A 1 83 ? 5.123 7.346 -10.959 1.00 77.94 83 THR A C 1
ATOM 656 O O . THR A 1 83 ? 4.274 7.731 -11.762 1.00 77.94 83 THR A O 1
ATOM 659 N N . GLY A 1 84 ? 4.981 7.482 -9.645 1.00 84.00 84 GLY A N 1
ATOM 660 C CA . GLY A 1 84 ? 3.835 8.148 -9.040 1.00 84.00 84 GLY A CA 1
ATOM 661 C C . GLY A 1 84 ? 3.126 7.313 -7.988 1.00 84.00 84 GLY A C 1
ATOM 662 O O . GLY A 1 84 ? 3.505 6.180 -7.680 1.00 84.00 84 GLY A O 1
ATOM 663 N N . ASP A 1 85 ? 2.117 7.950 -7.421 1.00 91.00 85 ASP A N 1
ATOM 664 C CA . ASP A 1 85 ? 1.368 7.478 -6.273 1.00 91.00 85 ASP A CA 1
ATOM 665 C C . ASP A 1 85 ? 0.208 6.590 -6.739 1.00 91.00 85 ASP A C 1
ATOM 667 O O . ASP A 1 85 ? -0.502 6.932 -7.687 1.00 91.00 85 ASP A O 1
ATOM 671 N N . PHE A 1 86 ? 0.042 5.432 -6.098 1.00 93.12 86 PHE A N 1
ATOM 672 C CA . PHE A 1 86 ? -1.022 4.480 -6.399 1.00 93.12 86 PHE A CA 1
ATOM 673 C C . PHE A 1 86 ? -1.767 4.059 -5.133 1.00 93.12 86 PHE A C 1
ATOM 675 O O . PHE A 1 86 ? -1.161 3.809 -4.089 1.00 93.12 86 PHE A O 1
ATOM 682 N N . ASP A 1 87 ? -3.083 3.926 -5.238 1.00 93.62 87 ASP A N 1
ATOM 683 C CA . ASP A 1 87 ? -3.951 3.582 -4.117 1.00 93.62 87 ASP A CA 1
ATOM 684 C C . ASP A 1 87 ? -3.790 2.107 -3.721 1.00 93.62 87 ASP A C 1
ATOM 686 O O . ASP A 1 87 ? -3.981 1.198 -4.528 1.00 93.62 87 ASP A O 1
ATOM 690 N N . LEU A 1 88 ? -3.471 1.857 -2.448 1.00 94.62 88 LEU A N 1
ATOM 691 C CA . LEU A 1 88 ? -3.476 0.515 -1.860 1.00 94.62 88 LEU A CA 1
ATOM 692 C C . LEU A 1 88 ? -4.810 0.233 -1.174 1.00 94.62 88 LEU A C 1
ATOM 694 O O . LEU A 1 88 ? -5.427 -0.806 -1.378 1.00 94.62 88 LEU A O 1
ATOM 698 N N . VAL A 1 89 ? -5.243 1.168 -0.332 1.00 93.75 89 VAL A N 1
ATOM 699 C CA . VAL A 1 89 ? -6.515 1.132 0.382 1.00 93.75 89 VAL A CA 1
ATOM 700 C C . VAL A 1 89 ? -7.196 2.469 0.169 1.00 93.75 89 VAL A C 1
ATOM 702 O O . VAL A 1 89 ? -6.624 3.497 0.513 1.00 93.75 89 VAL A O 1
ATOM 705 N N . SER A 1 90 ? -8.420 2.463 -0.340 1.00 90.81 90 SER A N 1
ATOM 706 C CA . SER A 1 90 ? -9.218 3.674 -0.536 1.00 90.81 90 SER A CA 1
ATOM 707 C C . SER A 1 90 ? -10.610 3.465 0.045 1.00 90.81 90 SER A C 1
ATOM 709 O O . SER A 1 90 ? -11.237 2.432 -0.201 1.00 90.81 90 SER A O 1
ATOM 711 N N . ALA A 1 91 ? -11.075 4.398 0.880 1.00 87.25 91 ALA A N 1
ATOM 712 C CA . ALA A 1 91 ? -12.384 4.338 1.538 1.00 87.25 91 ALA A CA 1
ATOM 713 C C . ALA A 1 91 ? -12.679 2.972 2.205 1.00 87.25 91 ALA A C 1
ATOM 715 O O . ALA A 1 91 ? -13.751 2.388 2.024 1.00 87.25 91 ALA A O 1
ATOM 716 N N . ASN A 1 92 ? -11.701 2.439 2.951 1.00 89.25 92 ASN A N 1
ATOM 717 C CA . ASN A 1 92 ? -11.751 1.123 3.604 1.00 89.25 92 ASN A CA 1
ATOM 718 C C . ASN A 1 92 ? -11.925 -0.075 2.637 1.00 89.25 92 ASN A C 1
ATOM 720 O O . ASN A 1 92 ? -12.529 -1.098 2.981 1.00 89.25 92 ASN A O 1
ATOM 724 N N . ARG A 1 93 ? -11.406 0.039 1.408 1.00 92.19 93 ARG A N 1
ATOM 725 C CA . ARG A 1 93 ? -11.413 -1.022 0.388 1.00 92.19 93 ARG A CA 1
ATOM 726 C C . ARG A 1 93 ? -10.015 -1.249 -0.173 1.00 92.19 93 ARG A C 1
ATOM 728 O O . ARG A 1 93 ? -9.321 -0.287 -0.478 1.00 92.19 93 ARG A O 1
ATOM 735 N N . LEU A 1 94 ? -9.637 -2.513 -0.333 1.00 94.19 94 LEU A N 1
ATOM 736 C CA . LEU A 1 94 ? -8.429 -2.958 -1.028 1.00 94.19 94 LEU A CA 1
ATOM 737 C C . LEU A 1 94 ? -8.862 -3.571 -2.361 1.00 94.19 94 LEU A C 1
ATOM 739 O O . LEU A 1 94 ? -9.468 -4.645 -2.372 1.00 94.19 94 LEU A O 1
ATOM 743 N N . ASP A 1 95 ? -8.574 -2.886 -3.466 1.00 92.62 95 ASP A N 1
ATOM 744 C CA . ASP A 1 95 ? -8.937 -3.345 -4.808 1.00 92.62 95 ASP A CA 1
ATOM 745 C C . ASP A 1 95 ? -7.778 -4.098 -5.469 1.00 92.62 95 ASP A C 1
ATOM 747 O O . ASP A 1 95 ? -6.923 -3.533 -6.153 1.00 92.62 95 ASP A O 1
ATOM 751 N N . VAL A 1 96 ? -7.725 -5.404 -5.201 1.00 93.94 96 VAL A N 1
ATOM 752 C CA . VAL A 1 96 ? -6.665 -6.284 -5.702 1.00 93.94 96 VAL A CA 1
ATOM 753 C C . VAL A 1 96 ? -6.786 -6.472 -7.212 1.00 93.94 96 VAL A C 1
ATOM 755 O O . VAL A 1 96 ? -5.765 -6.615 -7.882 1.00 93.94 96 VAL A O 1
ATOM 758 N N . ASP A 1 97 ? -8.007 -6.456 -7.751 1.00 92.44 97 ASP A N 1
ATOM 759 C CA . ASP A 1 97 ? -8.256 -6.573 -9.189 1.00 92.44 97 ASP A CA 1
ATOM 760 C C . ASP A 1 97 ? -7.652 -5.387 -9.950 1.00 92.44 97 ASP A C 1
ATOM 762 O O . ASP A 1 97 ? -6.858 -5.580 -10.874 1.00 92.44 97 ASP A O 1
ATOM 766 N N . ILE A 1 98 ? -7.924 -4.159 -9.494 1.00 92.06 98 ILE A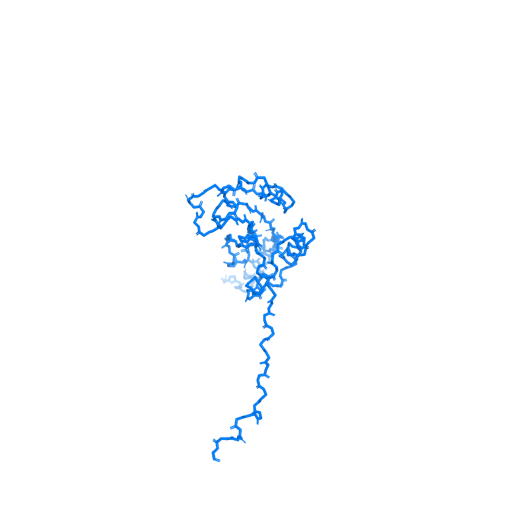 N 1
ATOM 767 C CA . ILE A 1 98 ? -7.354 -2.946 -10.092 1.00 92.06 98 ILE A CA 1
ATOM 768 C C . ILE A 1 98 ? -5.824 -2.959 -10.008 1.00 92.06 98 ILE A C 1
ATOM 770 O O . ILE A 1 98 ? -5.165 -2.735 -11.026 1.00 92.06 98 ILE A O 1
ATOM 774 N N . ILE A 1 99 ? -5.239 -3.262 -8.842 1.00 93.69 99 ILE A N 1
ATOM 775 C CA . ILE A 1 99 ? -3.772 -3.305 -8.692 1.00 93.69 99 ILE A CA 1
ATOM 776 C C . ILE A 1 99 ? -3.165 -4.347 -9.644 1.00 93.69 99 ILE A C 1
ATOM 778 O O . ILE A 1 99 ? -2.193 -4.062 -10.347 1.00 93.69 99 ILE A O 1
ATOM 782 N N . ASN A 1 100 ? -3.755 -5.543 -9.714 1.00 93.94 100 ASN A N 1
ATOM 783 C CA . ASN A 1 100 ? -3.240 -6.638 -10.536 1.00 93.94 100 ASN A CA 1
ATOM 784 C C . ASN A 1 100 ? -3.561 -6.504 -12.033 1.00 93.94 100 ASN A C 1
ATOM 786 O O . ASN A 1 100 ? -2.971 -7.225 -12.845 1.00 93.94 100 ASN A O 1
ATOM 790 N N . SER A 1 101 ? -4.440 -5.578 -12.420 1.00 92.00 101 SER A N 1
ATOM 791 C CA . SER A 1 101 ? -4.656 -5.216 -13.825 1.00 92.00 101 SER A CA 1
ATOM 792 C C . SER A 1 101 ? -3.414 -4.574 -14.457 1.00 92.00 101 SER A C 1
ATOM 794 O O . SER A 1 101 ? -3.230 -4.652 -15.673 1.00 92.00 101 SER A O 1
ATOM 796 N N . ILE A 1 102 ? -2.525 -4.001 -13.635 1.00 91.44 102 ILE A N 1
ATOM 797 C CA . ILE A 1 102 ? -1.251 -3.412 -14.052 1.00 91.44 102 ILE A CA 1
ATOM 798 C C . ILE A 1 102 ? -0.142 -4.465 -13.877 1.00 91.44 102 ILE A C 1
ATOM 800 O O . ILE A 1 102 ? 0.234 -4.763 -12.740 1.00 91.44 102 ILE A O 1
ATOM 804 N N . PRO A 1 103 ? 0.448 -5.010 -14.966 1.00 91.06 103 PRO A N 1
ATOM 805 C CA . PRO A 1 103 ? 1.443 -6.084 -14.877 1.00 91.06 103 PRO A CA 1
ATOM 806 C C . PRO A 1 103 ? 2.641 -5.749 -13.984 1.00 91.06 103 PRO A C 1
ATOM 808 O O . PRO A 1 103 ? 3.107 -6.599 -13.234 1.00 91.06 103 PRO A O 1
ATOM 811 N N . TYR A 1 104 ? 3.097 -4.492 -14.007 1.00 91.31 104 TYR A N 1
ATOM 812 C CA . TYR A 1 104 ? 4.214 -4.036 -13.180 1.00 91.31 104 TYR A CA 1
ATOM 813 C C . TYR A 1 104 ? 3.944 -4.182 -11.673 1.00 91.31 104 TYR A C 1
ATOM 815 O O . TYR A 1 104 ? 4.831 -4.578 -10.923 1.00 91.31 104 TYR A O 1
ATOM 823 N N . TYR A 1 105 ? 2.717 -3.913 -11.222 1.00 93.19 105 TYR A N 1
ATOM 824 C CA . TYR A 1 105 ? 2.330 -4.068 -9.819 1.00 93.19 105 TYR A CA 1
ATOM 825 C C . TYR A 1 105 ? 1.951 -5.511 -9.481 1.00 93.19 105 TYR A C 1
ATOM 827 O O . TYR A 1 105 ? 2.332 -6.015 -8.422 1.00 93.19 105 TYR A O 1
ATOM 835 N N . ARG A 1 106 ? 1.277 -6.209 -10.401 1.00 93.38 106 ARG A N 1
ATOM 836 C CA . ARG A 1 106 ? 0.947 -7.633 -10.259 1.00 93.38 106 ARG A CA 1
ATOM 837 C C . ARG A 1 106 ? 2.190 -8.488 -10.025 1.00 93.38 106 ARG A C 1
ATOM 839 O O . ARG A 1 106 ? 2.217 -9.309 -9.114 1.00 93.38 106 ARG A O 1
ATOM 846 N N . ASP A 1 107 ? 3.224 -8.266 -10.828 1.00 91.62 107 ASP A N 1
ATOM 847 C CA . ASP A 1 107 ? 4.421 -9.105 -10.837 1.00 91.62 107 ASP A CA 1
ATOM 848 C C . ASP A 1 107 ? 5.493 -8.593 -9.846 1.00 91.62 107 ASP A C 1
ATOM 850 O O . ASP A 1 107 ? 6.537 -9.222 -9.679 1.00 91.62 107 ASP A O 1
ATOM 854 N N . SER A 1 108 ? 5.236 -7.475 -9.148 1.00 92.25 108 SER A N 1
ATOM 855 C CA . SER A 1 108 ? 6.145 -6.891 -8.155 1.00 92.25 108 SER A CA 1
ATOM 856 C C . SER A 1 108 ? 6.021 -7.579 -6.789 1.00 92.25 108 SER A C 1
ATOM 858 O O . SER A 1 108 ? 4.996 -7.428 -6.114 1.00 92.25 108 SER A O 1
ATOM 86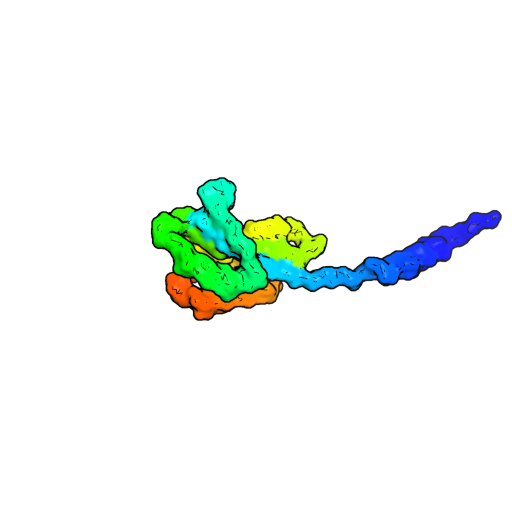0 N N . PRO A 1 109 ? 7.084 -8.240 -6.284 1.00 93.62 109 PRO A N 1
ATOM 861 C CA . PRO A 1 109 ? 7.062 -8.857 -4.957 1.00 93.62 109 PRO A CA 1
ATOM 862 C C . PRO A 1 109 ? 6.800 -7.851 -3.830 1.00 93.62 109 PRO A C 1
ATOM 864 O O . PRO A 1 109 ? 6.230 -8.208 -2.802 1.00 93.62 109 PRO A O 1
ATOM 867 N N . LEU A 1 110 ? 7.200 -6.587 -4.018 1.00 94.19 110 LEU A N 1
ATOM 868 C CA . LEU A 1 110 ? 6.990 -5.518 -3.040 1.00 94.19 110 LEU A CA 1
ATOM 869 C C . LEU A 1 110 ? 5.505 -5.175 -2.897 1.00 94.19 110 LEU A C 1
ATOM 871 O O . LEU A 1 110 ? 5.017 -5.032 -1.777 1.00 94.19 110 LEU A O 1
ATOM 875 N N . VAL A 1 111 ? 4.792 -5.079 -4.021 1.00 94.44 111 VAL A N 1
ATOM 876 C CA . VAL A 1 111 ? 3.355 -4.773 -4.031 1.00 94.44 111 VAL A CA 1
ATOM 877 C C . VAL A 1 111 ? 2.558 -5.956 -3.510 1.00 94.44 111 VAL A C 1
ATOM 879 O O . VAL A 1 111 ? 1.720 -5.780 -2.630 1.00 94.44 111 VAL A O 1
ATOM 882 N N . GLN A 1 112 ? 2.862 -7.171 -3.971 1.00 96.19 112 GLN A N 1
ATOM 883 C CA . GLN A 1 112 ? 2.167 -8.371 -3.497 1.00 96.19 112 GLN A CA 1
ATOM 884 C C . GLN A 1 112 ? 2.366 -8.576 -1.991 1.00 96.19 112 GLN A C 1
ATOM 886 O O . GLN A 1 112 ? 1.418 -8.884 -1.270 1.00 96.19 112 GLN A O 1
ATOM 891 N N . LYS A 1 113 ? 3.570 -8.299 -1.475 1.00 96.00 113 LYS A N 1
ATOM 892 C CA . LYS A 1 113 ? 3.811 -8.283 -0.029 1.00 96.00 113 LYS A CA 1
ATOM 893 C C . LYS A 1 113 ? 2.974 -7.213 0.680 1.00 96.00 113 LYS A C 1
ATOM 895 O O . LYS A 1 113 ? 2.430 -7.499 1.741 1.00 96.00 113 LYS A O 1
ATOM 900 N N . ALA A 1 114 ? 2.858 -6.006 0.124 1.00 96.19 114 ALA A N 1
ATOM 901 C CA . ALA A 1 114 ? 2.041 -4.945 0.713 1.00 96.19 114 ALA A CA 1
ATOM 902 C C . ALA A 1 114 ? 0.547 -5.319 0.764 1.00 96.19 114 ALA A C 1
ATOM 904 O O . ALA A 1 114 ? -0.103 -5.062 1.774 1.00 96.19 114 ALA A O 1
ATOM 905 N N . ILE A 1 115 ? 0.026 -5.979 -0.275 1.00 96.06 115 ILE A N 1
ATOM 906 C CA . ILE A 1 115 ? -1.342 -6.520 -0.315 1.00 96.06 115 ILE A CA 1
ATOM 907 C C . ILE A 1 115 ? -1.555 -7.521 0.827 1.00 96.06 115 ILE A C 1
ATOM 909 O O . ILE A 1 115 ? -2.480 -7.364 1.624 1.00 96.06 115 ILE A O 1
ATOM 913 N N . GLU A 1 116 ? -0.686 -8.526 0.948 1.00 96.31 116 GLU A N 1
ATOM 914 C CA . GLU A 1 116 ? -0.792 -9.548 1.999 1.00 96.31 116 GLU A CA 1
ATOM 915 C C . GLU A 1 116 ? -0.630 -8.953 3.404 1.00 96.31 116 GLU A C 1
ATOM 917 O O . GLU A 1 116 ? -1.339 -9.325 4.344 1.00 96.31 116 GLU A O 1
ATOM 922 N N . ASP A 1 117 ? 0.269 -7.982 3.555 1.00 96.50 117 ASP A N 1
ATOM 923 C CA . ASP A 1 117 ? 0.455 -7.270 4.811 1.00 96.50 117 ASP A CA 1
ATOM 924 C C . ASP A 1 117 ? -0.789 -6.445 5.180 1.00 96.50 117 ASP A C 1
ATOM 926 O O . ASP A 1 117 ? -1.162 -6.450 6.351 1.00 96.50 117 ASP A O 1
ATOM 930 N N . ILE A 1 118 ? -1.482 -5.804 4.227 1.00 95.94 118 ILE A N 1
ATOM 931 C CA . ILE A 1 118 ? -2.773 -5.143 4.491 1.00 95.94 118 ILE A CA 1
ATOM 932 C C . ILE A 1 118 ? -3.829 -6.156 4.922 1.00 95.94 118 ILE A C 1
ATOM 934 O O . ILE A 1 118 ? -4.478 -5.925 5.939 1.00 95.94 118 ILE A O 1
ATOM 938 N N . LYS A 1 119 ? -3.974 -7.291 4.226 1.00 95.06 119 LYS A N 1
ATOM 939 C CA . LYS A 1 119 ? -4.940 -8.337 4.618 1.00 95.06 119 LYS A CA 1
ATOM 940 C C . LYS A 1 119 ? -4.721 -8.804 6.060 1.00 95.06 119 LYS A C 1
ATOM 942 O O . LYS A 1 119 ? -5.678 -9.066 6.782 1.00 95.06 119 LYS A O 1
ATOM 947 N N . ARG A 1 120 ? -3.457 -8.885 6.492 1.00 96.12 120 ARG A N 1
ATOM 948 C CA . ARG A 1 120 ? -3.084 -9.257 7.864 1.00 96.12 120 ARG A CA 1
ATOM 949 C C . ARG A 1 120 ? -3.287 -8.122 8.871 1.00 96.12 120 ARG A C 1
ATOM 951 O O . ARG A 1 120 ? -3.736 -8.373 9.985 1.00 96.12 120 ARG A O 1
ATOM 958 N N . LEU A 1 121 ? -2.891 -6.897 8.525 1.00 95.31 121 LEU A N 1
ATOM 959 C CA . LEU A 1 121 ? -2.895 -5.748 9.438 1.00 95.31 121 LEU A CA 1
ATOM 960 C C . LEU A 1 121 ? -4.279 -5.113 9.586 1.00 95.31 121 LEU A C 1
ATOM 962 O O . LEU A 1 121 ? -4.567 -4.564 10.651 1.00 95.31 121 LEU A O 1
ATOM 966 N N . MET A 1 122 ? -5.104 -5.176 8.542 1.00 94.19 122 MET A N 1
ATOM 967 C CA . MET A 1 122 ? -6.425 -4.555 8.431 1.00 94.19 122 MET A CA 1
ATOM 968 C C . MET A 1 122 ? -7.478 -5.570 7.942 1.00 94.19 122 MET A C 1
ATOM 970 O O . MET A 1 122 ? -8.018 -5.417 6.842 1.00 94.19 122 MET A O 1
ATOM 974 N N . PRO A 1 123 ? -7.788 -6.619 8.730 1.00 93.19 123 PRO A N 1
ATOM 975 C CA . PRO A 1 123 ? -8.790 -7.627 8.361 1.00 93.19 123 PRO A CA 1
ATOM 976 C C . PRO A 1 123 ? -10.211 -7.058 8.175 1.00 93.19 123 PRO A C 1
ATOM 978 O O . PRO A 1 123 ? -11.073 -7.723 7.609 1.00 93.19 123 PRO A O 1
ATOM 981 N N . GLU A 1 124 ? -10.466 -5.839 8.651 1.00 91.50 124 GLU A N 1
ATOM 982 C CA . GLU A 1 124 ? -11.720 -5.099 8.498 1.00 91.50 124 GLU A CA 1
ATOM 983 C C . GLU A 1 124 ? -11.940 -4.485 7.100 1.00 91.50 124 GLU A C 1
ATOM 985 O O . GLU A 1 124 ? -13.049 -4.040 6.789 1.00 91.50 124 GLU A O 1
ATOM 990 N N . VAL A 1 125 ? -10.900 -4.422 6.263 1.00 91.56 125 VAL A N 1
ATOM 991 C CA . VAL A 1 125 ? -10.970 -3.815 4.925 1.00 91.56 125 VAL A CA 1
ATOM 992 C C . VAL A 1 125 ? -11.724 -4.730 3.968 1.00 91.56 125 VAL A C 1
ATOM 994 O O . VAL A 1 125 ? -11.493 -5.939 3.911 1.00 91.56 125 VAL A O 1
ATOM 997 N N . LYS A 1 126 ? -12.603 -4.149 3.146 1.00 92.00 126 LYS A N 1
ATOM 998 C CA . LYS A 1 126 ? -13.277 -4.904 2.086 1.00 92.00 126 LYS A CA 1
ATOM 999 C C . LYS A 1 126 ? -12.289 -5.205 0.959 1.00 92.00 126 LYS A C 1
ATOM 1001 O O . LYS A 1 126 ? -11.827 -4.287 0.286 1.00 92.00 126 LYS A O 1
ATOM 1006 N N . ILE A 1 127 ? -12.019 -6.484 0.726 1.00 92.56 127 ILE A N 1
ATOM 1007 C CA . ILE A 1 127 ? -11.165 -6.947 -0.371 1.00 92.56 127 ILE A CA 1
ATOM 1008 C C . ILE A 1 127 ? -12.029 -7.127 -1.623 1.00 92.56 127 ILE A C 1
ATOM 1010 O O . ILE A 1 127 ? -13.058 -7.804 -1.578 1.00 92.56 127 ILE A O 1
ATOM 1014 N N . LEU A 1 128 ? -11.624 -6.510 -2.731 1.00 89.88 128 LEU A N 1
ATOM 1015 C CA . LEU A 1 128 ? -12.186 -6.760 -4.055 1.00 89.88 128 LEU A CA 1
ATOM 1016 C C . LEU A 1 128 ? -11.194 -7.635 -4.818 1.00 89.88 128 LEU A C 1
ATOM 1018 O O . LEU A 1 128 ? -10.085 -7.209 -5.135 1.00 89.88 128 LEU A O 1
ATOM 1022 N N . GLU A 1 129 ? -11.579 -8.888 -5.033 1.00 85.81 129 GLU A N 1
ATOM 1023 C CA . GLU A 1 129 ? -10.806 -9.851 -5.813 1.00 85.81 129 GLU A CA 1
ATOM 1024 C C . GLU A 1 129 ? -11.243 -9.824 -7.283 1.00 85.81 129 GLU A C 1
ATOM 1026 O O . GLU A 1 129 ? -12.386 -9.448 -7.568 1.00 85.81 129 GLU A O 1
ATOM 1031 N N . PRO A 1 130 ? -10.369 -10.242 -8.219 1.00 74.00 130 PRO A N 1
ATOM 1032 C CA . PRO A 1 130 ? -10.720 -10.350 -9.628 1.00 74.00 130 PRO A CA 1
ATOM 1033 C C . PRO A 1 130 ? -11.998 -11.163 -9.812 1.00 74.00 130 PRO A C 1
ATOM 1035 O O . PRO A 1 130 ? -12.087 -12.329 -9.416 1.00 74.00 130 PRO A O 1
ATOM 1038 N N . VAL A 1 131 ? -12.996 -10.550 -10.449 1.00 58.38 131 VAL A N 1
ATOM 1039 C CA . VAL A 1 131 ? -14.216 -11.256 -10.833 1.00 58.38 131 VAL A CA 1
ATOM 1040 C C . VAL A 1 131 ? -13.812 -12.304 -11.861 1.00 58.38 131 VAL A C 1
ATOM 1042 O O . VAL A 1 131 ? -13.373 -11.963 -12.964 1.00 58.38 131 VAL A O 1
ATOM 1045 N N . GLN A 1 132 ? -13.965 -13.588 -11.518 1.00 53.31 132 GLN A N 1
ATOM 1046 C CA . GLN A 1 132 ? -13.904 -14.661 -12.503 1.00 53.31 132 GLN A CA 1
ATOM 1047 C C . GLN A 1 132 ? -14.984 -14.372 -13.544 1.00 53.31 132 GLN A C 1
ATOM 1049 O O . GLN A 1 132 ? -16.163 -14.656 -13.330 1.00 53.31 132 GLN A O 1
ATOM 1054 N N . HIS A 1 133 ? -14.599 -13.772 -14.669 1.00 50.00 133 HIS A N 1
ATOM 1055 C CA . HIS A 1 133 ? -15.460 -13.705 -15.833 1.00 50.00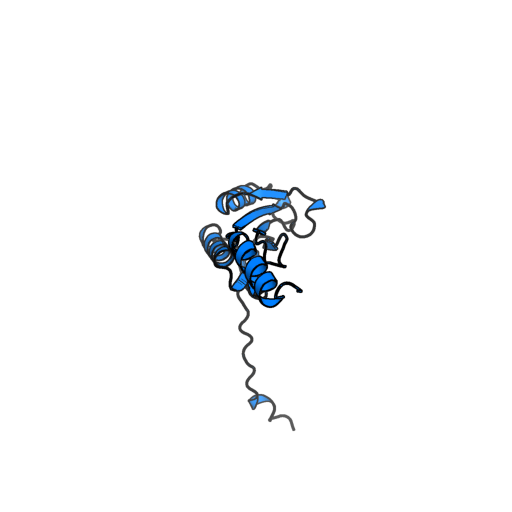 133 HIS A CA 1
ATOM 1056 C C . HIS A 1 133 ? -15.645 -15.147 -16.284 1.00 50.00 133 HIS A C 1
ATOM 1058 O O . HIS A 1 133 ? -14.788 -15.720 -16.958 1.00 50.00 133 HIS A O 1
ATOM 1064 N N . GLY A 1 134 ? -16.741 -15.760 -15.834 1.00 43.84 134 GLY A N 1
ATOM 1065 C CA . GLY A 1 134 ? -17.166 -17.062 -16.303 1.00 43.84 134 GLY A CA 1
ATOM 1066 C C . GLY A 1 134 ? -17.162 -17.017 -17.822 1.00 43.84 134 GLY A C 1
ATOM 1067 O O . GLY A 1 134 ? -17.864 -16.206 -18.427 1.00 43.84 134 GLY A O 1
ATOM 1068 N N . VAL A 1 135 ? -16.319 -17.847 -18.432 1.00 45.16 135 VAL A N 1
ATOM 1069 C CA . VAL A 1 135 ? -16.334 -18.089 -19.869 1.00 45.16 135 VAL A CA 1
ATOM 1070 C C . VAL A 1 135 ? -17.753 -18.542 -20.196 1.00 45.16 135 VAL A C 1
ATOM 1072 O O . VAL A 1 135 ? -18.122 -19.678 -19.902 1.00 45.16 135 VAL A O 1
ATOM 1075 N N . GLN A 1 136 ? -18.585 -17.645 -20.731 1.00 46.53 136 GLN A N 1
ATOM 1076 C CA . GLN A 1 136 ? -19.909 -18.022 -21.206 1.00 46.53 136 GLN A CA 1
ATOM 1077 C C . GLN A 1 136 ? -19.692 -19.069 -22.294 1.00 46.53 136 GLN A C 1
ATOM 1079 O O . GLN A 1 136 ? -19.083 -18.797 -23.331 1.00 46.53 136 GLN A O 1
ATOM 1084 N N . ASN A 1 137 ? -20.128 -20.294 -22.010 1.00 44.00 137 ASN A N 1
ATOM 1085 C CA . ASN A 1 137 ? -19.962 -21.425 -22.902 1.00 44.00 137 ASN A CA 1
ATOM 1086 C C . ASN A 1 137 ? -20.645 -21.086 -24.242 1.00 44.00 137 ASN A C 1
ATOM 1088 O O . ASN A 1 137 ? -21.849 -20.829 -24.258 1.00 44.00 137 ASN A O 1
ATOM 1092 N N . PRO A 1 138 ? -19.947 -21.138 -25.394 1.00 53.31 138 PRO A N 1
ATOM 1093 C CA . PRO A 1 138 ? -20.524 -20.768 -26.692 1.00 53.31 138 PRO A CA 1
ATOM 1094 C C . PRO A 1 138 ? -21.713 -21.640 -27.151 1.00 53.31 138 PRO A C 1
ATOM 1096 O O . PRO A 1 138 ? -22.261 -21.419 -28.232 1.00 53.31 138 PRO A O 1
ATOM 1099 N N . LYS A 1 139 ? -22.116 -22.649 -26.367 1.00 47.62 139 LYS A N 1
ATOM 1100 C CA . LYS A 1 139 ? -23.148 -23.627 -26.727 1.00 47.62 139 LYS A CA 1
ATOM 1101 C C . LYS A 1 139 ? -24.590 -23.154 -26.501 1.00 47.62 139 LYS A C 1
ATOM 1103 O O . LYS A 1 139 ? -25.487 -23.766 -27.065 1.00 47.62 139 LYS A O 1
ATOM 1108 N N . GLU A 1 140 ? -24.831 -22.053 -25.791 1.00 51.56 140 GLU A N 1
ATOM 1109 C CA . GLU A 1 140 ? -26.204 -21.582 -25.511 1.00 51.56 140 GLU A CA 1
ATOM 1110 C C . GLU A 1 140 ? -26.785 -20.644 -26.590 1.00 51.56 140 GLU A C 1
ATOM 1112 O O . GLU A 1 140 ? -27.971 -20.333 -26.575 1.00 51.56 140 GLU A O 1
ATOM 1117 N N . ARG A 1 141 ? -26.005 -20.247 -27.609 1.00 50.53 141 ARG A N 1
ATOM 1118 C CA . ARG A 1 141 ? -26.499 -19.391 -28.714 1.00 50.53 141 ARG A CA 1
ATOM 1119 C C . ARG A 1 141 ? -27.313 -20.116 -29.795 1.00 50.53 141 ARG A C 1
ATOM 1121 O O . ARG A 1 141 ? -27.756 -19.472 -30.743 1.00 50.53 141 ARG A O 1
ATOM 1128 N N . LYS A 1 142 ? -27.518 -21.434 -29.702 1.00 48.19 142 LYS A N 1
ATOM 1129 C CA . LYS A 1 142 ? -28.265 -22.213 -30.710 1.00 48.19 142 LYS A CA 1
ATOM 1130 C C . LYS A 1 142 ? -29.551 -22.821 -30.153 1.00 48.19 142 LYS A C 1
ATOM 1132 O O . LYS A 1 142 ? -29.764 -24.021 -30.258 1.00 48.19 142 LYS A O 1
ATOM 1137 N N . GLN A 1 143 ? -30.424 -21.988 -29.598 1.00 49.47 143 GLN A N 1
ATOM 1138 C CA . GLN A 1 143 ? -31.839 -22.345 -29.448 1.00 49.47 143 GLN A CA 1
ATOM 1139 C C . GLN A 1 143 ? -32.730 -21.097 -29.472 1.00 49.47 143 GLN A C 1
ATOM 1141 O O . GLN A 1 143 ? -33.566 -20.869 -28.612 1.00 49.47 143 GLN A O 1
ATOM 1146 N N . ALA A 1 144 ? -32.504 -20.245 -30.469 1.00 48.56 144 ALA A N 1
ATOM 1147 C CA . ALA A 1 144 ? -33.408 -19.155 -30.813 1.00 48.56 144 ALA A CA 1
ATOM 1148 C C . ALA A 1 144 ? -33.300 -18.899 -32.319 1.00 48.56 144 ALA A C 1
ATOM 1150 O O . ALA A 1 144 ? -32.658 -17.946 -32.763 1.00 48.56 144 ALA A O 1
ATOM 1151 N N . ARG A 1 145 ? -33.842 -19.821 -33.114 1.00 44.28 145 ARG A N 1
ATOM 1152 C CA . ARG A 1 145 ? -34.233 -19.575 -34.501 1.00 44.28 145 ARG A CA 1
ATOM 1153 C C . ARG A 1 145 ? -35.270 -20.590 -34.934 1.00 44.28 145 ARG A C 1
ATOM 1155 O O . ARG A 1 145 ? -35.064 -21.778 -34.607 1.00 44.28 145 ARG A O 1
#

Sequence (145 aa):
MMPDGKKIYNEIAAENRAEYGKKSIPTISFYVAECMEFPSLGKVYQCRSLEQAVKRYRNLPEELACMGNGIGFTIKDDDSIYTGDFDLVSANRLDVDIINSIPYYRDSPLVQKAIEDIKRLMPEVKILEPVQHGVQNPKERKQAR

Radius of gyration: 23.59 Å; chains: 1; bounding box: 82×43×55 Å

Organism: NCBI:txid1531

pLDDT: mean 80.19, std 16.91, range [43.84, 96.5]